Protein AF-A0A939GW47-F1 (afdb_monomer)

Solvent-accessible surface area (backbone atoms only — not comparable to full-atom values): 2627 Å² total; per-residue (Å²): 133,80,83,82,77,74,55,69,67,57,51,51,54,53,51,43,42,33,69,77,69,65,41,52,66,66,59,53,18,63,74,68,75,45,60,60,67,68,73,78,105

Radius of gyration: 9.99 Å; Cα contacts (8 Å, |Δi|>4): 22; chains: 1; bounding box: 12×19×29 Å

Nearest PDB structures (foldseek):
  4go1-assembly1_B-2  TM=8.704E-01  e=6.358E-01  Escherichia coli K-12
  3hug-assembly1_C  TM=7.892E-01  e=4.563E-01  Mycobacterium tuberculosis H37Rv
  5clv-assembly4_M  TM=7.642E-01  e=4.563E-01  Escherichia coli
  5ckt-assembly1_D  TM=7.673E-01  e=7.758E-01  Escherichia coli
  3vep-assembly4_H  TM=7.736E-01  e=1.081E+00  Mycobacterium tuberculosis

Structure (mmCIF, N/CA/C/O backbone):
data_AF-A0A939GW47-F1
#
_entry.id   AF-A0A939GW47-F1
#
loop_
_atom_site.group_PDB
_atom_site.id
_atom_site.type_symbol
_atom_site.label_atom_id
_atom_site.label_alt_id
_atom_site.label_comp_id
_atom_site.label_asym_id
_atom_site.label_entity_id
_atom_site.label_seq_id
_atom_site.pdbx_PDB_ins_code
_atom_site.Cartn_x
_atom_site.Cartn_y
_atom_site.Cartn_z
_atom_site.occupancy
_atom_site.B_iso_or_equiv
_atom_site.auth_seq_id
_atom_site.auth_comp_id
_atom_site.auth_asym_id
_atom_site.auth_atom_id
_atom_site.pdbx_PDB_model_num
ATOM 1 N N . MET A 1 1 ? -3.188 10.513 21.596 1.00 41.50 1 MET A N 1
ATOM 2 C CA . MET A 1 1 ? -2.880 9.895 20.288 1.00 41.50 1 MET A CA 1
ATOM 3 C C . MET A 1 1 ? -3.144 8.399 20.407 1.00 41.50 1 MET A C 1
ATOM 5 O O . MET A 1 1 ? -2.298 7.688 20.934 1.00 41.50 1 MET A O 1
ATOM 9 N N . SER A 1 2 ? -4.344 7.926 20.051 1.00 52.84 2 SER A N 1
ATOM 10 C CA . SER A 1 2 ? -4.643 6.488 20.070 1.00 52.84 2 SER A CA 1
ATOM 11 C C . SER A 1 2 ? -3.802 5.805 19.000 1.00 52.84 2 SER A C 1
ATOM 13 O O . SER A 1 2 ? -3.840 6.207 17.840 1.00 52.84 2 SER A O 1
ATOM 15 N N . SER A 1 3 ? -3.022 4.796 19.379 1.00 61.94 3 SER A N 1
ATOM 16 C CA . SER A 1 3 ? -2.315 3.955 18.417 1.00 61.94 3 SER A CA 1
ATOM 17 C C . SER A 1 3 ? -3.370 3.240 17.570 1.00 61.94 3 SER A C 1
ATOM 19 O O . SER A 1 3 ? -4.008 2.305 18.048 1.00 61.94 3 SER A O 1
ATOM 21 N N . GLN A 1 4 ? -3.632 3.749 16.363 1.00 65.56 4 GLN A N 1
ATOM 22 C CA . GLN A 1 4 ? -4.561 3.138 15.418 1.00 65.56 4 GLN A CA 1
ATOM 23 C C . GLN A 1 4 ? -3.962 1.779 15.034 1.00 65.56 4 GLN A C 1
ATOM 25 O O . GLN A 1 4 ? -3.010 1.702 14.257 1.00 65.56 4 GLN A O 1
ATOM 30 N N . ARG A 1 5 ? -4.435 0.709 15.677 1.00 73.81 5 ARG A N 1
ATOM 31 C CA . ARG A 1 5 ? -4.015 -0.658 15.373 1.00 73.81 5 ARG A CA 1
ATOM 32 C C . ARG A 1 5 ? -4.837 -1.128 14.187 1.00 73.81 5 ARG A C 1
ATOM 34 O O . ARG A 1 5 ? -6.015 -1.438 14.339 1.00 73.81 5 ARG A O 1
ATOM 41 N N . TYR A 1 6 ? -4.220 -1.134 13.013 1.00 78.62 6 TYR A N 1
ATOM 42 C CA . TYR A 1 6 ? -4.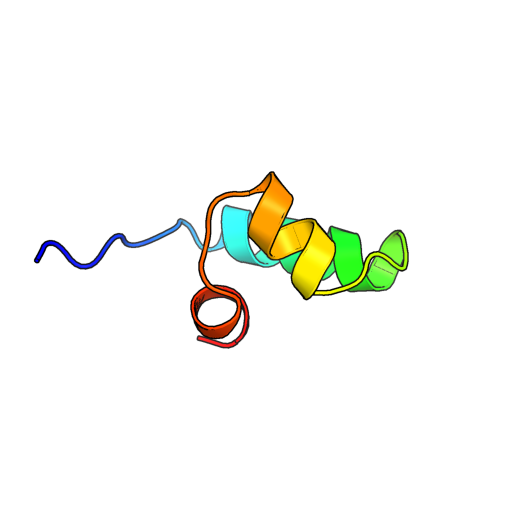800 -1.808 11.862 1.00 78.62 6 TYR A CA 1
ATOM 43 C C . TYR A 1 6 ? -4.794 -3.323 12.108 1.00 78.62 6 TYR A C 1
ATOM 45 O O . TYR A 1 6 ? -3.825 -3.828 12.683 1.00 78.62 6 TYR A O 1
ATOM 53 N N . PRO A 1 7 ? -5.847 -4.049 11.699 1.00 84.44 7 PRO A N 1
ATOM 54 C CA . PRO A 1 7 ? -5.836 -5.507 11.695 1.00 84.44 7 PRO A CA 1
ATOM 55 C C . PRO A 1 7 ? -4.686 -6.045 10.833 1.00 84.44 7 PRO A C 1
ATOM 57 O O . PRO A 1 7 ? -4.321 -5.434 9.831 1.00 84.44 7 PRO A O 1
ATOM 60 N N . GLU A 1 8 ? -4.145 -7.213 11.167 1.00 82.25 8 GLU A N 1
ATOM 61 C CA . GLU A 1 8 ? -3.098 -7.852 10.350 1.00 82.25 8 GLU A CA 1
ATOM 62 C C . GLU A 1 8 ? -3.592 -8.202 8.933 1.00 82.25 8 GLU A C 1
ATOM 64 O O . GLU A 1 8 ? -2.842 -8.095 7.962 1.00 82.25 8 GLU A O 1
ATOM 69 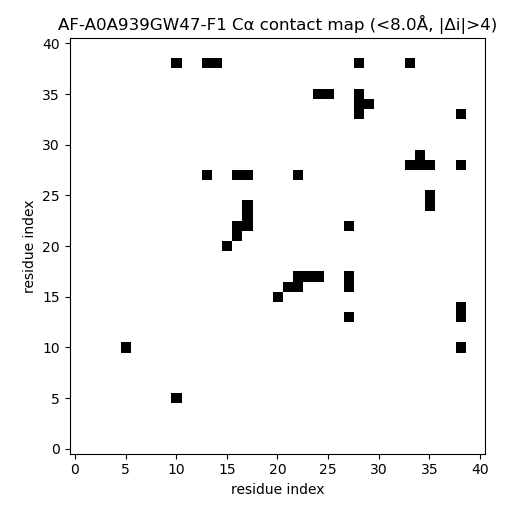N N . GLU A 1 9 ? -4.884 -8.508 8.777 1.00 85.00 9 GLU A N 1
ATOM 70 C CA . GLU A 1 9 ? -5.525 -8.692 7.465 1.00 85.00 9 GLU A CA 1
ATOM 71 C C . GLU A 1 9 ? -5.389 -7.446 6.580 1.00 85.00 9 GLU A C 1
ATOM 73 O O . GLU A 1 9 ? -5.098 -7.547 5.391 1.00 85.00 9 GLU A O 1
ATOM 78 N N . PHE A 1 10 ? -5.512 -6.253 7.169 1.00 86.62 10 PHE A N 1
ATOM 79 C CA . PHE A 1 10 ? -5.372 -4.995 6.440 1.00 86.62 10 PHE A CA 1
ATOM 80 C C . PHE A 1 10 ? -3.946 -4.798 5.916 1.00 86.62 10 PHE A C 1
ATOM 82 O O . PHE A 1 10 ? -3.752 -4.386 4.772 1.00 86.62 10 PHE A O 1
ATOM 89 N N . LYS A 1 11 ? -2.938 -5.122 6.735 1.00 83.81 11 LYS A N 1
ATOM 90 C CA . LYS A 1 11 ? -1.534 -5.063 6.309 1.00 83.81 11 LYS A CA 1
ATOM 91 C C . LYS A 1 11 ? -1.258 -6.066 5.192 1.00 83.81 11 LYS A C 1
ATOM 93 O O . LYS A 1 11 ? -0.595 -5.728 4.217 1.00 83.81 11 LYS A O 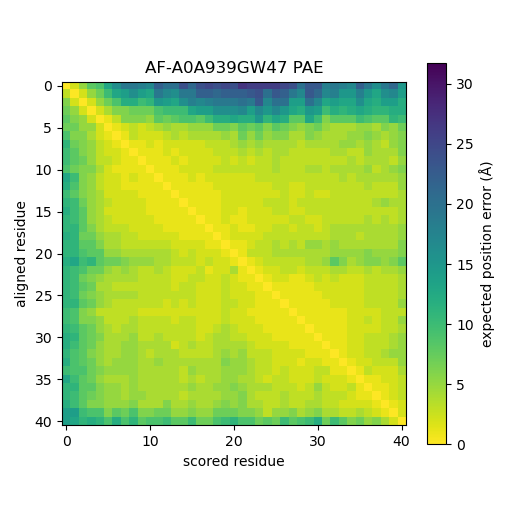1
ATOM 98 N N . THR A 1 12 ? -1.814 -7.269 5.312 1.00 88.19 12 THR A N 1
ATOM 99 C CA . THR A 1 12 ? -1.651 -8.345 4.328 1.00 88.19 12 THR A CA 1
ATOM 100 C C . THR A 1 12 ? -2.211 -7.939 2.965 1.00 88.19 12 THR A C 1
ATOM 102 O O . THR A 1 12 ? -1.520 -8.058 1.956 1.00 88.19 12 THR A O 1
ATOM 105 N N . GLU A 1 13 ? -3.418 -7.373 2.930 1.00 89.88 13 GLU A N 1
ATOM 106 C CA . GLU A 1 13 ? -4.031 -6.877 1.693 1.00 89.88 13 GLU A CA 1
ATOM 107 C C . GLU A 1 13 ? -3.258 -5.700 1.081 1.00 89.88 13 GLU A C 1
ATOM 109 O O . GLU A 1 13 ? -3.111 -5.617 -0.139 1.00 89.88 13 GLU A O 1
ATOM 114 N N . ALA A 1 14 ? -2.704 -4.808 1.907 1.00 89.44 14 ALA A N 1
ATOM 115 C CA . ALA A 1 14 ? -1.864 -3.718 1.418 1.00 89.44 14 ALA A CA 1
ATOM 116 C C . ALA A 1 14 ? -0.567 -4.235 0.768 1.00 89.44 14 ALA A C 1
ATOM 118 O O . ALA A 1 14 ? -0.194 -3.772 -0.310 1.00 89.44 14 ALA A O 1
ATOM 119 N N . VAL A 1 15 ? 0.092 -5.229 1.375 1.00 88.19 15 VAL A N 1
ATOM 120 C CA . VAL A 1 15 ? 1.281 -5.881 0.797 1.00 88.19 15 VAL A CA 1
ATOM 121 C C . VAL A 1 15 ? 0.929 -6.624 -0.491 1.00 88.19 15 VAL A C 1
ATOM 123 O O . VAL A 1 15 ? 1.660 -6.525 -1.474 1.00 88.19 15 VAL A O 1
ATOM 126 N N . LYS A 1 16 ? -0.220 -7.301 -0.532 1.00 91.88 16 LYS A N 1
ATOM 127 C CA . LYS A 1 16 ? -0.707 -7.996 -1.726 1.00 91.88 16 LYS A CA 1
ATOM 128 C C . LYS A 1 16 ? -0.933 -7.045 -2.904 1.00 91.88 16 LYS A C 1
ATOM 130 O O . LYS A 1 16 ? -0.544 -7.348 -4.024 1.00 91.88 16 LYS A O 1
ATOM 135 N N . GLN A 1 17 ? -1.484 -5.856 -2.663 1.00 90.38 17 GLN A N 1
ATOM 136 C CA . GLN A 1 17 ? -1.622 -4.826 -3.702 1.00 90.38 17 GLN A CA 1
ATOM 137 C C . GLN A 1 17 ? -0.270 -4.357 -4.262 1.00 90.38 17 GLN A C 1
ATOM 139 O O . GLN A 1 17 ? -0.171 -4.032 -5.443 1.00 90.38 17 GLN A O 1
ATOM 144 N N . ILE A 1 18 ? 0.777 -4.339 -3.438 1.00 90.31 18 ILE A N 1
ATOM 145 C CA . ILE A 1 18 ? 2.122 -3.956 -3.878 1.00 90.31 18 ILE A CA 1
ATOM 146 C C . ILE A 1 18 ? 2.761 -5.084 -4.697 1.00 90.31 18 ILE A C 1
ATOM 148 O O . ILE A 1 18 ? 3.296 -4.834 -5.774 1.00 90.31 18 ILE A O 1
ATOM 152 N N . LEU A 1 19 ? 2.693 -6.322 -4.199 1.00 90.12 19 LEU A N 1
ATOM 153 C CA . LEU A 1 19 ? 3.369 -7.472 -4.802 1.00 90.12 19 LEU A CA 1
ATOM 154 C C . LEU A 1 19 ? 2.632 -8.028 -6.025 1.00 90.12 19 LEU A C 1
ATOM 156 O O . LEU A 1 19 ? 3.248 -8.216 -7.070 1.00 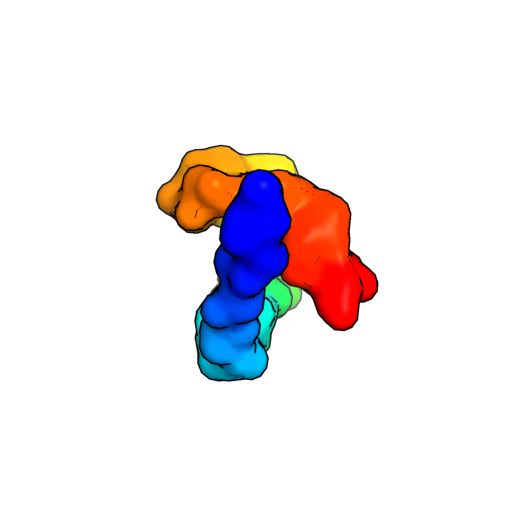90.12 19 LEU A O 1
ATOM 160 N N . ASP A 1 20 ? 1.326 -8.262 -5.910 1.00 90.88 20 ASP A N 1
ATOM 161 C CA . ASP A 1 20 ? 0.549 -8.962 -6.940 1.00 90.88 20 ASP A CA 1
ATOM 162 C C . ASP A 1 20 ? 0.075 -8.003 -8.035 1.00 90.88 20 ASP A C 1
ATOM 164 O O . ASP A 1 20 ? 0.025 -8.361 -9.211 1.00 90.88 20 ASP A O 1
ATOM 168 N N . HIS A 1 21 ? -0.276 -6.772 -7.655 1.00 89.75 21 HIS A N 1
ATOM 169 C CA . HIS A 1 21 ? -0.803 -5.768 -8.583 1.00 89.75 21 HIS A CA 1
ATOM 170 C C . HIS A 1 21 ? 0.248 -4.741 -9.028 1.00 89.75 21 HIS A C 1
ATOM 172 O O . HIS A 1 21 ? -0.043 -3.904 -9.884 1.00 89.75 21 HIS A O 1
ATOM 178 N N . GLY A 1 22 ? 1.464 -4.791 -8.471 1.00 90.75 22 GLY A N 1
ATOM 179 C CA . GLY A 1 22 ? 2.559 -3.890 -8.834 1.00 90.75 22 GLY A CA 1
ATOM 180 C C . GLY A 1 22 ? 2.320 -2.428 -8.445 1.00 90.75 22 GLY A C 1
ATOM 181 O O . GLY A 1 22 ? 2.930 -1.533 -9.030 1.00 90.75 22 GLY A O 1
ATOM 182 N N . HIS A 1 23 ? 1.415 -2.156 -7.499 1.00 91.88 23 HIS A N 1
ATOM 183 C CA . HIS A 1 23 ? 1.165 -0.792 -7.043 1.00 91.88 23 HIS A CA 1
ATOM 184 C C . HIS A 1 23 ? 2.327 -0.266 -6.201 1.00 91.88 23 HIS A C 1
ATOM 186 O O . HIS A 1 23 ? 2.948 -0.995 -5.427 1.00 91.88 23 HIS A O 1
ATOM 192 N N . SER A 1 24 ? 2.604 1.034 -6.311 1.00 91.44 24 SER A N 1
ATOM 193 C CA . SER A 1 24 ? 3.620 1.646 -5.464 1.00 91.44 24 SER A CA 1
ATOM 194 C C . SER A 1 24 ? 3.124 1.744 -4.018 1.00 91.44 24 SER A C 1
ATOM 196 O O . SER A 1 24 ? 1.938 1.950 -3.748 1.00 91.44 24 SER A O 1
ATOM 198 N N . VAL A 1 25 ? 4.052 1.650 -3.063 1.00 89.19 25 VAL A N 1
ATOM 199 C CA . VAL A 1 25 ? 3.745 1.815 -1.631 1.00 89.19 25 VAL A CA 1
ATOM 200 C C . VAL A 1 25 ? 3.083 3.173 -1.366 1.00 89.19 25 VAL A C 1
ATOM 202 O O . VAL A 1 25 ? 2.196 3.271 -0.522 1.00 89.19 25 VAL A O 1
ATOM 205 N N . ALA A 1 26 ? 3.478 4.210 -2.112 1.00 90.75 26 ALA 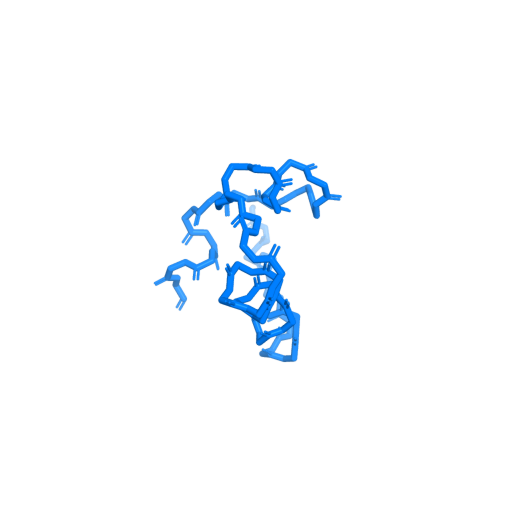A N 1
ATOM 206 C CA . ALA A 1 26 ? 2.889 5.540 -2.019 1.00 90.75 26 ALA A CA 1
ATOM 207 C C . ALA A 1 26 ? 1.416 5.540 -2.460 1.00 90.75 26 ALA A C 1
ATOM 209 O O . ALA A 1 26 ? 0.568 6.036 -1.719 1.00 90.75 26 ALA A O 1
ATOM 210 N N . ASP A 1 27 ? 1.095 4.920 -3.597 1.00 91.31 27 ASP A N 1
ATOM 211 C CA . ASP A 1 27 ? -0.282 4.841 -4.103 1.00 91.31 27 ASP A CA 1
ATOM 212 C C . ASP A 1 27 ? -1.195 4.066 -3.153 1.00 91.31 27 ASP A C 1
ATOM 214 O O . ASP A 1 27 ? -2.296 4.520 -2.833 1.00 91.31 27 ASP A O 1
ATOM 218 N N . VAL A 1 28 ? -0.718 2.927 -2.641 1.00 91.38 28 VAL A N 1
ATOM 219 C CA . VAL A 1 28 ? -1.463 2.111 -1.672 1.00 91.38 28 VAL A CA 1
ATOM 220 C C . VAL A 1 28 ? -1.670 2.883 -0.369 1.00 91.38 28 VAL A C 1
ATOM 222 O O . VAL A 1 28 ? -2.785 2.926 0.147 1.00 91.38 28 VAL A O 1
ATOM 225 N N . SER A 1 29 ? -0.639 3.569 0.132 1.00 89.88 29 SER A N 1
ATOM 226 C CA . SER A 1 29 ? -0.735 4.377 1.354 1.00 89.88 29 SER A CA 1
ATOM 227 C C . SER A 1 29 ? -1.725 5.542 1.223 1.00 89.88 29 SER A C 1
ATOM 229 O O . SER A 1 29 ? -2.568 5.732 2.100 1.00 89.88 29 SER A O 1
ATOM 231 N N . ASN A 1 30 ? -1.709 6.250 0.088 1.00 91.44 30 ASN A N 1
ATOM 232 C CA . ASN A 1 30 ? -2.619 7.358 -0.198 1.00 91.44 30 ASN A CA 1
ATOM 233 C C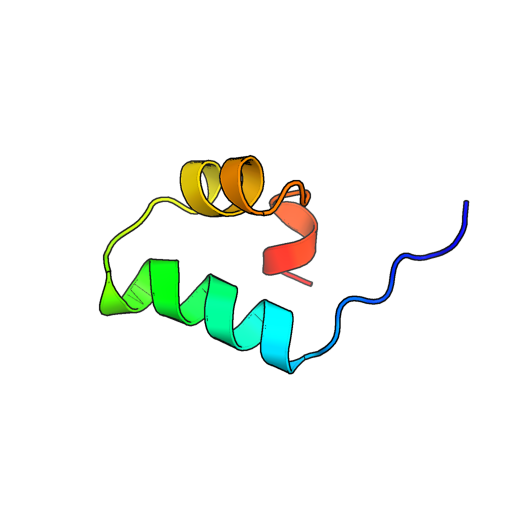 . ASN A 1 30 ? -4.069 6.883 -0.334 1.00 91.44 30 ASN A C 1
ATOM 235 O O . ASN A 1 30 ? -4.976 7.500 0.218 1.00 91.44 30 ASN A O 1
ATOM 239 N N . ARG A 1 31 ? -4.294 5.766 -1.035 1.00 89.38 31 ARG A N 1
ATOM 240 C CA . ARG A 1 31 ? -5.630 5.191 -1.238 1.00 89.38 31 ARG A CA 1
ATOM 241 C C . ARG A 1 31 ? -6.230 4.640 0.053 1.00 89.38 31 ARG A C 1
ATOM 243 O O . ARG A 1 31 ? -7.436 4.741 0.256 1.00 89.38 31 ARG A O 1
ATOM 250 N N . LEU A 1 32 ? -5.397 4.052 0.908 1.00 86.88 32 LEU A N 1
ATOM 251 C CA . LEU A 1 32 ? -5.815 3.498 2.193 1.00 86.88 32 LEU A CA 1
ATOM 252 C C . LEU A 1 32 ? -5.848 4.543 3.321 1.00 86.88 32 LEU A C 1
ATOM 254 O O . LEU A 1 32 ? -6.330 4.240 4.410 1.00 86.88 32 LEU A O 1
ATOM 258 N N . GLY A 1 33 ? -5.349 5.761 3.083 1.00 86.81 33 GLY A N 1
ATOM 259 C CA . GLY A 1 33 ? -5.295 6.826 4.088 1.00 86.81 33 GLY A CA 1
ATOM 260 C C . GLY A 1 33 ? -4.352 6.513 5.253 1.00 86.81 33 GLY A C 1
ATOM 261 O O . GLY A 1 33 ? -4.558 7.000 6.365 1.00 86.81 33 GLY A O 1
ATOM 262 N N . VAL A 1 34 ? -3.334 5.682 5.020 1.00 86.06 34 VAL A N 1
ATOM 263 C CA . VAL A 1 34 ? -2.372 5.254 6.043 1.00 86.06 34 VAL A CA 1
ATOM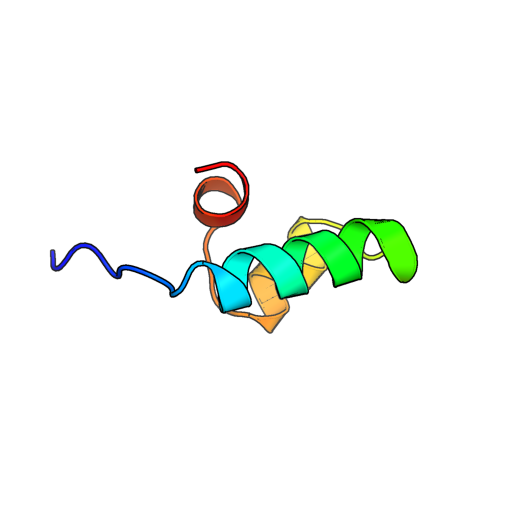 264 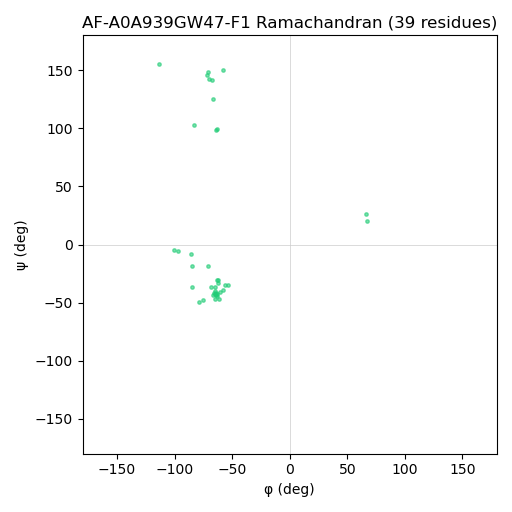C C . VAL A 1 34 ? -0.991 5.801 5.749 1.00 86.06 34 VAL A C 1
ATOM 266 O O . VAL A 1 34 ? -0.634 6.068 4.607 1.00 86.06 34 VAL A O 1
ATOM 269 N N . SER A 1 35 ? -0.172 5.941 6.789 1.00 86.31 35 SER A N 1
ATOM 270 C CA . SER A 1 35 ? 1.231 6.280 6.572 1.00 86.31 35 SER A CA 1
ATOM 271 C C . SER A 1 35 ? 1.962 5.095 5.942 1.00 86.31 35 SER A C 1
ATOM 273 O O . SER A 1 35 ? 1.745 3.949 6.340 1.00 86.31 35 SER A O 1
ATOM 275 N N . THR A 1 36 ? 2.884 5.363 5.019 1.00 85.69 36 THR A N 1
ATOM 276 C CA . THR A 1 36 ? 3.781 4.336 4.459 1.00 85.69 36 THR A CA 1
ATOM 277 C C . THR A 1 36 ? 4.522 3.575 5.559 1.00 85.69 36 THR A C 1
ATOM 279 O O . THR A 1 36 ? 4.716 2.369 5.464 1.00 85.69 36 THR A O 1
ATOM 282 N N . HIS A 1 37 ? 4.867 4.253 6.655 1.00 82.88 37 HIS A N 1
ATOM 283 C CA . HIS A 1 37 ? 5.526 3.650 7.809 1.00 82.88 37 HIS A CA 1
ATOM 284 C C . HIS A 1 37 ? 4.666 2.582 8.503 1.00 82.88 37 HIS A C 1
ATOM 286 O O . HIS A 1 37 ? 5.206 1.624 9.042 1.00 82.88 37 HIS A O 1
ATOM 292 N N . SER A 1 38 ? 3.336 2.709 8.463 1.00 79.00 38 SER A N 1
ATOM 293 C CA . SER A 1 38 ? 2.408 1.707 9.002 1.00 79.00 38 SER A CA 1
ATOM 294 C C . SER A 1 38 ? 2.364 0.420 8.176 1.00 79.00 38 SER A C 1
ATOM 296 O O . SER A 1 38 ? 1.909 -0.590 8.698 1.00 79.00 38 SER A O 1
ATOM 298 N N . LEU A 1 39 ? 2.829 0.450 6.922 1.00 78.12 39 LEU A N 1
ATOM 299 C CA . LEU A 1 39 ? 2.922 -0.728 6.051 1.00 78.12 39 LEU A CA 1
ATOM 300 C C . LEU A 1 39 ? 4.222 -1.522 6.261 1.00 78.12 39 LEU A C 1
ATOM 302 O O . LEU A 1 39 ? 4.282 -2.691 5.900 1.00 78.12 39 LEU A O 1
ATOM 306 N N . TYR A 1 40 ? 5.245 -0.907 6.863 1.00 72.88 40 TYR A N 1
ATOM 307 C CA . TYR A 1 40 ? 6.513 -1.562 7.216 1.00 72.88 40 TYR A CA 1
ATOM 308 C C . TYR A 1 40 ? 6.578 -2.029 8.679 1.00 72.88 40 TYR A C 1
ATOM 310 O O . TYR A 1 40 ? 7.575 -2.628 9.080 1.00 72.88 40 TYR A O 1
ATOM 318 N N . LYS A 1 41 ? 5.560 -1.704 9.483 1.00 67.62 41 LYS A N 1
ATOM 319 C CA 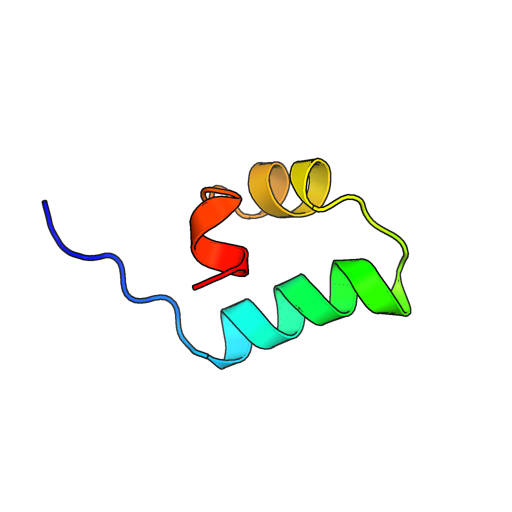. LYS A 1 41 ? 5.501 -1.970 10.925 1.00 67.62 41 LYS A CA 1
ATOM 320 C C . LYS A 1 41 ? 4.583 -3.135 11.259 1.00 67.62 41 LYS A C 1
ATOM 322 O O . LYS A 1 41 ? 4.906 -3.847 12.228 1.00 67.62 41 LYS A O 1
#

Secondary structure (DSSP, 8-state):
-------HHHHHHHHHHHHTS---HHHHHHHHT--HHHH--

InterPro domains:
  IPR002514 Transposase IS3/IS911family [PF01527] (4-41)
  IPR009057 Homedomain-like superfamily [SSF46689] (1-41)

pLDDT: mean 83.29, std 11.08, range [41.5, 91.88]

Foldseek 3Di:
DPPPDDDPVLLVVLVCCCPVVVDDLVVSCVVVVHDSVNSVD

Mean predicted aligned error: 4.89 Å

Organism: NCBI:txid117506

Sequence (41 aa):
MSSQRYPEEFKTEAVKQILDHGHSVADVSNRLGVSTHSLYK